Protein AF-A0A7W0K009-F1 (afdb_monomer_lite)

Radius of gyration: 21.44 Å; chains: 1; bounding box: 32×40×56 Å

Foldseek 3Di:
DLVVLCVQCVDPDPVSNVRSVVVSVVVVCCVDVVVVPVVVVCCVVCPPVVPDDDPVVVVVDDDDPPDDPDDPD

Secondary structure (DSSP, 8-state):
-HHHHHGGGGSS-HHHHHHHHHHHHHHHHIIIIIIIIIHHHHHHHHGGGGG---HHHHHHS------------

Sequence (73 aa):
MTAVFGAFVLSGEVNLKLIGVGLAASVLIDATVVRMVLVPALMQLLRERNWWPPRWLDRAMPQLELEPQAARG

pLDDT: mean 88.81, std 11.31, range [48.25, 98.19]

Structure (mmCIF, N/CA/C/O backbone):
data_AF-A0A7W0K009-F1
#
_entry.id   AF-A0A7W0K009-F1
#
loop_
_atom_site.group_PDB
_atom_site.id
_atom_site.type_symbol
_atom_site.label_atom_id
_atom_site.label_alt_id
_atom_site.label_comp_id
_atom_site.label_asym_id
_atom_site.label_entity_id
_atom_site.label_seq_id
_atom_site.pdbx_PDB_ins_code
_atom_site.Cartn_x
_atom_site.Cartn_y
_atom_site.Cartn_z
_atom_site.occupancy
_atom_site.B_iso_or_equiv
_atom_site.auth_seq_id
_atom_site.auth_comp_id
_atom_site.auth_asym_id
_atom_site.auth_atom_id
_atom_site.pdbx_PDB_model_num
ATOM 1 N N . MET A 1 1 ? 6.046 5.909 -5.258 1.00 86.38 1 MET A N 1
ATOM 2 C CA . MET A 1 1 ? 6.322 4.469 -5.467 1.00 86.38 1 MET A CA 1
ATOM 3 C C . MET A 1 1 ? 5.786 3.969 -6.803 1.00 86.38 1 MET A C 1
ATOM 5 O O . MET A 1 1 ? 6.591 3.509 -7.597 1.00 86.38 1 MET A O 1
ATOM 9 N N . THR A 1 2 ? 4.498 4.147 -7.127 1.00 93.94 2 THR A N 1
ATOM 10 C CA . THR A 1 2 ? 3.915 3.708 -8.417 1.00 93.94 2 THR A CA 1
ATOM 11 C C . THR A 1 2 ? 4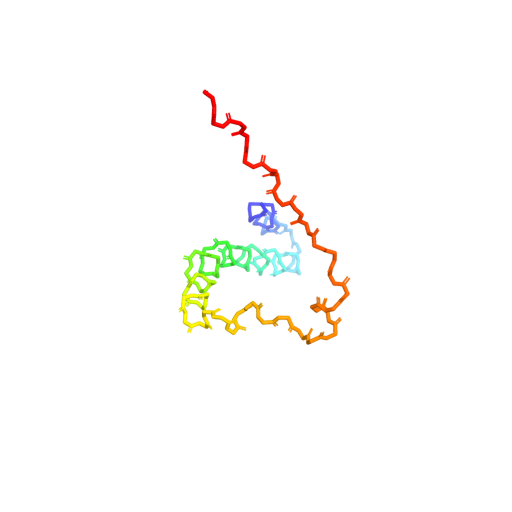.674 4.201 -9.654 1.00 93.94 2 THR A C 1
ATOM 13 O O . THR A 1 2 ? 4.958 3.403 -10.535 1.00 93.94 2 THR A O 1
ATOM 16 N N . ALA A 1 3 ? 5.086 5.475 -9.700 1.00 93.94 3 ALA A N 1
ATOM 17 C CA . ALA A 1 3 ? 5.875 6.014 -10.816 1.00 93.94 3 ALA A CA 1
ATOM 18 C C . ALA A 1 3 ? 7.257 5.342 -10.978 1.00 93.94 3 ALA A C 1
ATOM 20 O O . ALA A 1 3 ? 7.717 5.150 -12.097 1.00 93.94 3 ALA A O 1
ATOM 21 N N . VAL A 1 4 ? 7.893 4.937 -9.871 1.00 94.81 4 VAL A N 1
ATOM 22 C CA . VAL A 1 4 ? 9.208 4.270 -9.881 1.00 94.81 4 VAL A CA 1
ATOM 23 C C . VAL A 1 4 ? 9.085 2.870 -10.480 1.00 94.81 4 VAL A C 1
ATOM 25 O O . VAL A 1 4 ? 9.849 2.518 -11.370 1.00 94.81 4 VAL A O 1
ATOM 28 N N . PHE A 1 5 ? 8.082 2.096 -10.059 1.00 95.25 5 PHE A N 1
ATOM 29 C CA . PHE A 1 5 ? 7.829 0.769 -10.631 1.00 95.25 5 PHE A CA 1
ATOM 30 C C . PHE A 1 5 ? 7.272 0.838 -12.057 1.00 95.25 5 PHE A C 1
ATOM 32 O O . PHE A 1 5 ? 7.612 0.002 -12.889 1.00 95.25 5 PHE A O 1
ATOM 39 N N . GLY A 1 6 ? 6.482 1.867 -12.378 1.00 92.62 6 GLY A N 1
ATOM 40 C CA . GLY A 1 6 ? 5.999 2.115 -13.737 1.00 92.62 6 GLY A CA 1
ATOM 41 C C . GLY A 1 6 ? 7.132 2.375 -14.735 1.00 92.62 6 GLY A C 1
ATOM 42 O O . GLY A 1 6 ? 7.047 1.940 -15.881 1.00 92.62 6 GLY A O 1
ATOM 43 N N . ALA A 1 7 ? 8.235 2.996 -14.302 1.00 93.88 7 ALA A N 1
ATOM 44 C CA . ALA A 1 7 ? 9.402 3.220 -15.155 1.00 93.88 7 ALA A CA 1
ATOM 45 C C . ALA A 1 7 ? 10.049 1.912 -15.654 1.00 93.88 7 ALA A C 1
ATOM 47 O O . ALA A 1 7 ? 10.665 1.900 -16.717 1.00 93.88 7 ALA A O 1
ATOM 48 N N . PHE A 1 8 ? 9.866 0.787 -14.951 1.00 93.06 8 PHE A N 1
ATOM 49 C CA . PHE A 1 8 ? 10.426 -0.514 -15.348 1.00 93.06 8 PHE A CA 1
ATOM 50 C C . PHE A 1 8 ? 9.793 -1.070 -16.629 1.00 93.06 8 PHE A C 1
ATOM 52 O O . PHE A 1 8 ? 10.390 -1.915 -17.296 1.00 93.06 8 PHE A O 1
ATOM 59 N N . VAL A 1 9 ? 8.629 -0.552 -17.034 1.00 92.69 9 VAL A N 1
ATOM 60 C CA . VAL A 1 9 ? 7.992 -0.878 -18.321 1.00 92.69 9 VAL A CA 1
ATOM 61 C C . VAL A 1 9 ? 8.861 -0.455 -19.509 1.00 92.69 9 VAL A C 1
ATOM 63 O O . VAL A 1 9 ? 8.809 -1.084 -20.566 1.00 92.69 9 VAL A O 1
ATOM 66 N N . LEU A 1 10 ? 9.702 0.567 -19.326 1.00 94.19 10 LEU A 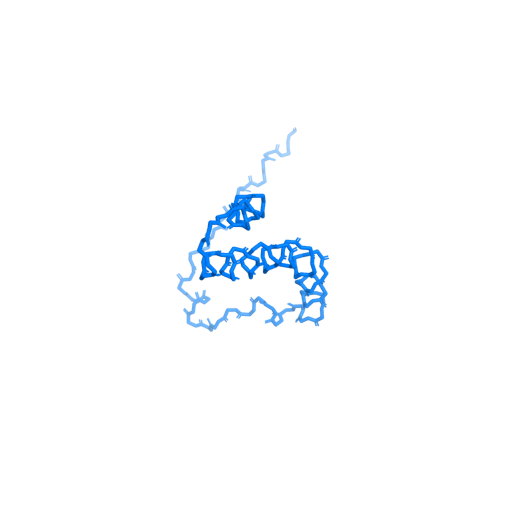N 1
ATOM 67 C CA . LEU A 1 10 ? 10.624 1.068 -20.347 1.00 94.19 10 LEU A CA 1
ATOM 68 C C . LEU A 1 10 ? 11.866 0.179 -20.530 1.00 94.19 10 LEU A C 1
ATOM 70 O O . LEU A 1 10 ? 12.662 0.427 -21.432 1.00 94.19 10 LEU A O 1
ATOM 74 N N . SER A 1 11 ? 12.055 -0.844 -19.692 1.00 91.44 11 SER A N 1
ATOM 75 C CA . SER A 1 11 ? 13.199 -1.755 -19.799 1.00 91.44 11 SER A CA 1
ATOM 76 C C . SER A 1 11 ? 13.138 -2.642 -21.052 1.00 91.44 11 SER A C 1
ATOM 78 O O . SER A 1 11 ? 12.075 -2.862 -21.625 1.00 91.44 11 SER A O 1
ATOM 80 N N . GLY A 1 12 ? 14.276 -3.177 -21.500 1.00 91.75 12 GLY A N 1
ATOM 81 C CA . GLY A 1 12 ? 14.318 -4.164 -22.591 1.00 91.75 12 GLY A CA 1
ATOM 82 C C . GLY A 1 12 ? 13.946 -5.585 -22.149 1.00 91.75 12 GLY A C 1
ATOM 83 O O . GLY A 1 12 ? 13.558 -6.408 -22.973 1.00 91.75 12 GLY A O 1
ATOM 84 N N . GLU A 1 13 ? 14.026 -5.871 -20.849 1.00 95.75 13 GLU A N 1
ATOM 85 C CA . GLU A 1 13 ? 13.817 -7.209 -20.302 1.00 95.75 13 GLU A CA 1
ATOM 86 C C . GLU A 1 13 ? 12.353 -7.483 -19.953 1.00 95.75 13 GLU A C 1
ATOM 88 O O . GLU A 1 13 ? 11.725 -6.773 -19.167 1.00 95.75 13 GLU A O 1
ATOM 93 N N . VAL A 1 14 ? 11.815 -8.579 -20.488 1.00 95.44 14 VAL A N 1
ATOM 94 C CA . VAL A 1 14 ? 10.417 -8.989 -20.279 1.00 95.44 14 VAL A CA 1
ATOM 95 C C . VAL A 1 14 ? 10.106 -9.228 -18.797 1.00 95.44 14 VAL A C 1
ATOM 97 O O . VAL A 1 14 ? 9.062 -8.791 -18.311 1.00 95.44 14 VAL A O 1
ATOM 100 N N . ASN A 1 15 ? 11.031 -9.849 -18.061 1.00 96.31 15 ASN A N 1
ATOM 101 C CA . ASN A 1 15 ? 10.871 -10.122 -16.630 1.00 96.31 15 ASN A CA 1
ATOM 102 C C . ASN A 1 15 ? 10.697 -8.831 -15.820 1.00 96.31 15 ASN A C 1
ATOM 104 O O . ASN A 1 15 ? 9.827 -8.745 -14.951 1.00 96.31 15 ASN A O 1
ATOM 108 N N . LEU A 1 16 ? 11.488 -7.805 -16.140 1.00 95.38 16 LEU A N 1
ATOM 109 C CA . LEU A 1 16 ? 11.462 -6.531 -15.432 1.00 95.38 16 LEU A CA 1
ATOM 110 C C . LEU A 1 16 ? 10.172 -5.749 -15.719 1.00 95.38 16 LEU A C 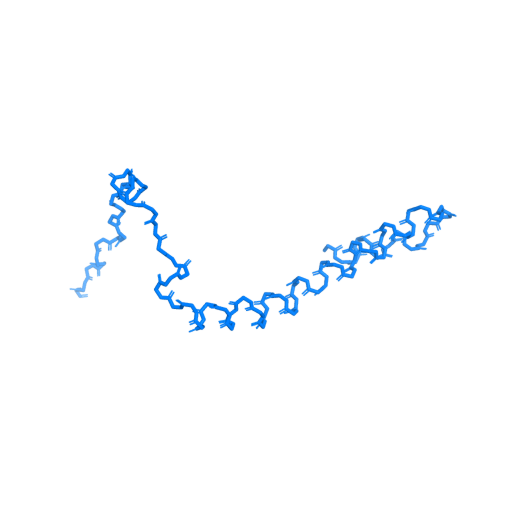1
ATOM 112 O O . LEU A 1 16 ? 9.604 -5.150 -14.804 1.00 95.38 16 LEU A O 1
ATOM 116 N N . LYS A 1 17 ? 9.641 -5.830 -16.947 1.00 95.06 17 LYS A N 1
ATOM 117 C CA . LYS A 1 17 ? 8.317 -5.275 -17.280 1.00 95.06 17 LYS A CA 1
ATOM 118 C C . LYS A 1 17 ? 7.197 -5.941 -16.486 1.00 95.06 17 LYS A C 1
ATOM 120 O O . LYS A 1 17 ? 6.372 -5.240 -15.908 1.00 95.06 17 LYS A O 1
ATOM 125 N N . LEU A 1 18 ? 7.173 -7.274 -16.448 1.00 96.88 18 LEU A N 1
ATOM 126 C CA . LEU A 1 18 ? 6.153 -8.049 -15.730 1.00 96.88 18 LEU A CA 1
ATOM 127 C C . LEU A 1 18 ? 6.104 -7.672 -14.246 1.00 96.88 18 LEU A C 1
ATOM 129 O O . LEU A 1 18 ? 5.039 -7.335 -13.725 1.00 96.88 18 LEU A O 1
ATOM 133 N N . ILE A 1 19 ? 7.264 -7.663 -13.586 1.00 96.50 19 ILE A N 1
ATOM 134 C CA . ILE A 1 19 ? 7.368 -7.298 -12.169 1.00 96.50 19 ILE A CA 1
ATOM 135 C C . ILE A 1 19 ? 7.007 -5.820 -11.965 1.00 96.50 19 ILE A C 1
ATOM 137 O O . ILE A 1 19 ? 6.243 -5.496 -11.058 1.00 96.50 19 ILE A O 1
ATOM 141 N N . GLY A 1 20 ? 7.494 -4.923 -12.827 1.00 95.81 20 GLY A N 1
ATOM 142 C CA . GLY A 1 20 ? 7.214 -3.488 -12.753 1.00 95.81 20 GLY A CA 1
ATOM 143 C C . GLY A 1 20 ? 5.727 -3.148 -12.835 1.00 95.81 20 GLY A C 1
ATOM 144 O O . GLY A 1 20 ? 5.213 -2.418 -11.985 1.00 95.81 20 GLY A O 1
ATOM 145 N N . VAL A 1 21 ? 5.015 -3.722 -13.811 1.00 96.62 21 VAL A N 1
ATOM 146 C CA . VAL A 1 21 ? 3.562 -3.530 -13.964 1.00 96.62 21 VAL A CA 1
ATOM 147 C C . VAL A 1 21 ? 2.814 -4.083 -12.754 1.00 96.62 21 VAL A C 1
ATOM 149 O O . VAL A 1 21 ? 1.954 -3.390 -12.208 1.00 96.62 21 VAL A O 1
ATOM 152 N N . GLY A 1 22 ? 3.162 -5.292 -12.300 1.00 97.12 22 GLY A N 1
ATOM 153 C CA . GLY A 1 22 ? 2.532 -5.912 -11.134 1.00 97.12 22 GLY A CA 1
ATOM 154 C C . GLY A 1 22 ? 2.689 -5.070 -9.867 1.00 97.12 22 GLY A C 1
ATOM 155 O O . GLY A 1 22 ? 1.707 -4.792 -9.179 1.00 97.12 22 GLY A O 1
ATOM 156 N N . LEU A 1 23 ? 3.906 -4.593 -9.591 1.00 97.62 23 LEU A N 1
ATOM 157 C CA . LEU A 1 23 ? 4.193 -3.750 -8.429 1.00 97.62 23 LEU A CA 1
ATOM 158 C C . LEU A 1 23 ? 3.502 -2.386 -8.518 1.00 97.62 23 LEU A C 1
ATOM 160 O O . LEU A 1 23 ? 2.918 -1.928 -7.535 1.00 97.62 23 LEU A O 1
ATOM 164 N N . ALA A 1 24 ? 3.526 -1.738 -9.685 1.00 97.31 24 ALA A N 1
ATOM 165 C CA . ALA A 1 24 ? 2.859 -0.454 -9.880 1.00 97.31 24 ALA A CA 1
ATOM 166 C C . ALA A 1 24 ? 1.342 -0.570 -9.655 1.00 97.31 24 ALA A C 1
ATOM 168 O O . ALA A 1 24 ? 0.770 0.232 -8.910 1.00 97.31 24 ALA A O 1
ATOM 169 N N . ALA A 1 25 ? 0.708 -1.591 -10.240 1.00 97.62 25 ALA A N 1
ATOM 170 C CA . ALA A 1 25 ? -0.717 -1.853 -10.066 1.00 97.62 25 ALA A CA 1
ATOM 171 C C . ALA A 1 25 ? -1.058 -2.186 -8.606 1.00 97.62 25 ALA A C 1
ATOM 173 O O . ALA A 1 25 ? -1.973 -1.589 -8.043 1.00 97.62 25 ALA A O 1
ATOM 174 N N . SER A 1 26 ? -0.287 -3.069 -7.962 1.00 97.44 26 SER A N 1
ATOM 175 C CA . SER A 1 26 ? -0.518 -3.461 -6.568 1.00 97.44 26 SER A CA 1
ATOM 176 C C . SER A 1 26 ? -0.446 -2.270 -5.613 1.00 97.44 26 SER A C 1
ATOM 178 O O . SER A 1 26 ? -1.309 -2.127 -4.750 1.00 97.44 26 SER A O 1
ATOM 180 N N . VAL A 1 27 ? 0.553 -1.395 -5.768 1.00 97.12 27 VAL A N 1
ATOM 181 C CA . VAL A 1 27 ? 0.696 -0.201 -4.919 1.00 97.12 27 VAL A CA 1
ATOM 182 C C . VAL A 1 27 ? -0.433 0.795 -5.171 1.00 97.12 27 VAL A C 1
ATOM 184 O O . VAL A 1 27 ? -0.942 1.391 -4.223 1.00 97.12 27 VAL A O 1
ATOM 187 N N . LEU A 1 28 ? -0.844 0.980 -6.430 1.00 97.50 28 LEU A N 1
ATOM 188 C CA . LEU A 1 28 ? -1.955 1.871 -6.765 1.00 97.50 28 LEU A CA 1
ATOM 189 C C . LEU A 1 28 ? -3.270 1.381 -6.146 1.00 97.50 28 LEU A C 1
ATOM 191 O O . LEU A 1 28 ? -4.009 2.178 -5.567 1.00 97.50 28 LEU A O 1
ATOM 195 N N . ILE A 1 29 ? -3.537 0.077 -6.232 1.00 98.19 29 ILE A N 1
ATOM 196 C CA . ILE A 1 29 ? -4.726 -0.554 -5.650 1.00 98.19 29 ILE A CA 1
ATOM 197 C C . ILE A 1 29 ? -4.688 -0.472 -4.118 1.00 98.19 29 ILE A C 1
ATOM 199 O O . ILE A 1 29 ? -5.699 -0.105 -3.521 1.00 98.19 29 ILE A O 1
ATOM 203 N N . ASP A 1 30 ? -3.545 -0.740 -3.474 1.00 97.69 30 ASP A N 1
ATOM 204 C CA . ASP A 1 30 ? -3.422 -0.616 -2.013 1.00 97.69 30 ASP A CA 1
ATOM 205 C C . ASP A 1 30 ? -3.701 0.819 -1.553 1.00 97.69 30 ASP A C 1
ATOM 207 O O . ASP A 1 30 ? -4.517 1.063 -0.664 1.00 97.69 30 ASP A O 1
ATOM 211 N N . ALA A 1 31 ? -3.083 1.796 -2.218 1.00 96.50 31 ALA A N 1
ATOM 212 C CA . ALA A 1 31 ? -3.222 3.199 -1.854 1.00 96.50 31 ALA A CA 1
ATOM 213 C C . ALA A 1 31 ? -4.650 3.740 -2.040 1.00 96.50 31 ALA A C 1
ATOM 215 O O . ALA A 1 31 ? -5.040 4.659 -1.321 1.00 96.50 31 ALA A O 1
ATOM 216 N N . THR A 1 32 ? -5.417 3.190 -2.985 1.00 97.31 32 THR A N 1
ATOM 217 C CA . THR A 1 32 ? -6.765 3.668 -3.324 1.00 97.31 32 THR A CA 1
ATOM 218 C C . THR A 1 32 ? -7.842 2.742 -2.772 1.00 97.31 32 THR A C 1
ATOM 220 O O . THR A 1 32 ? -8.454 3.041 -1.752 1.00 97.31 32 THR A O 1
ATOM 223 N N . VAL A 1 33 ? -8.056 1.591 -3.403 1.00 98.00 33 VAL A N 1
ATOM 224 C CA . VAL A 1 33 ? -9.123 0.648 -3.056 1.00 98.00 33 VAL A CA 1
ATOM 225 C C . VAL A 1 33 ? -8.959 0.129 -1.632 1.00 98.00 33 VAL A C 1
ATOM 227 O O . VAL A 1 33 ? -9.917 0.151 -0.859 1.00 98.00 33 VAL A O 1
ATOM 230 N N . VAL A 1 34 ? -7.756 -0.312 -1.254 1.00 98.12 34 VAL A N 1
ATOM 231 C CA . VAL A 1 34 ? -7.565 -0.909 0.073 1.00 98.12 34 VAL A CA 1
ATOM 232 C C . VAL A 1 34 ? -7.640 0.164 1.152 1.00 98.12 34 VAL A C 1
ATOM 234 O O . VAL A 1 34 ? -8.477 0.072 2.047 1.00 98.12 34 VAL A O 1
ATOM 237 N N . ARG A 1 35 ? -6.820 1.214 1.067 1.00 97.06 35 ARG A N 1
ATOM 238 C CA . ARG A 1 35 ? -6.715 2.211 2.142 1.00 97.06 35 ARG A CA 1
ATOM 239 C C . ARG A 1 35 ? -7.880 3.188 2.216 1.00 97.06 35 ARG A C 1
ATOM 241 O O . ARG A 1 35 ? -8.272 3.540 3.324 1.00 97.06 35 ARG A O 1
ATOM 248 N N . MET A 1 36 ? -8.424 3.640 1.084 1.00 97.94 36 MET A N 1
ATOM 249 C CA . MET A 1 36 ? -9.500 4.641 1.096 1.00 97.94 36 MET A CA 1
ATOM 250 C C . MET A 1 36 ? -10.886 4.015 1.264 1.00 97.94 36 MET A C 1
ATOM 252 O O . MET A 1 36 ? -11.791 4.703 1.727 1.00 97.94 36 MET A O 1
ATOM 256 N N . VAL A 1 37 ? -11.067 2.736 0.907 1.00 97.75 37 VAL A N 1
ATOM 257 C CA . VAL A 1 37 ? -12.388 2.082 0.929 1.00 97.75 37 VAL A CA 1
ATOM 258 C C . VAL A 1 37 ? -12.405 0.860 1.837 1.00 97.75 37 VAL A C 1
ATOM 260 O O . VAL A 1 37 ? -13.155 0.834 2.811 1.00 97.75 37 VAL A O 1
ATOM 263 N N . LEU A 1 38 ? -11.589 -0.154 1.545 1.00 97.75 38 LEU A N 1
ATOM 264 C CA . LEU A 1 38 ? -11.702 -1.454 2.208 1.00 97.75 38 LEU A CA 1
ATOM 265 C C . LEU A 1 38 ? -11.376 -1.374 3.703 1.00 97.75 38 LEU A C 1
ATOM 267 O O . LEU A 1 38 ? -12.161 -1.833 4.527 1.00 97.75 38 LEU A O 1
ATOM 271 N N . VAL A 1 39 ? -10.249 -0.760 4.059 1.00 97.19 39 VAL A N 1
ATOM 272 C CA . VAL A 1 39 ? -9.819 -0.575 5.450 1.00 97.19 39 VAL A CA 1
ATOM 273 C C . VAL A 1 39 ? -10.871 0.189 6.263 1.00 97.19 39 VAL A C 1
ATOM 275 O O . VAL A 1 39 ? -11.325 -0.365 7.262 1.00 97.19 39 VAL A O 1
ATOM 278 N N . PRO A 1 40 ? -11.327 1.401 5.882 1.00 95.44 40 PRO A N 1
ATOM 279 C CA . PRO A 1 40 ? -12.330 2.116 6.671 1.00 95.44 40 PRO A CA 1
ATOM 280 C C . PRO A 1 40 ? -13.676 1.385 6.734 1.00 95.44 40 PRO A C 1
ATOM 282 O O . PRO A 1 40 ? -14.306 1.385 7.793 1.00 95.44 40 PRO A O 1
ATOM 285 N N . ALA A 1 41 ? -14.101 0.715 5.658 1.00 96.19 41 ALA A N 1
ATOM 286 C CA . ALA A 1 41 ? -15.322 -0.090 5.671 1.00 96.19 41 ALA A CA 1
ATOM 287 C C . ALA A 1 41 ? -15.223 -1.260 6.665 1.00 96.19 41 ALA A C 1
ATOM 289 O O . ALA A 1 41 ? -16.137 -1.478 7.460 1.00 96.19 41 ALA A O 1
ATOM 290 N N . LEU A 1 42 ? -14.096 -1.977 6.671 1.00 96.31 42 LEU A N 1
ATOM 291 C CA . LEU A 1 42 ? -13.852 -3.072 7.612 1.00 96.31 42 LEU A CA 1
ATOM 292 C C . LEU A 1 42 ? -13.758 -2.572 9.056 1.00 96.31 42 LEU A C 1
ATOM 294 O O . LEU A 1 42 ? -14.347 -3.185 9.942 1.00 96.31 42 LEU A O 1
ATOM 298 N N . MET A 1 43 ? -13.095 -1.439 9.291 1.00 95.25 43 MET A N 1
ATOM 299 C CA . MET A 1 43 ? -13.009 -0.814 10.618 1.00 95.25 43 MET A CA 1
ATOM 300 C C . MET A 1 43 ? -14.403 -0.460 11.156 1.00 95.25 43 MET A C 1
ATOM 302 O O . MET A 1 43 ? -14.700 -0.714 12.324 1.00 95.25 43 MET A O 1
ATOM 306 N N . GLN A 1 44 ? -15.284 0.073 10.301 1.00 93.75 44 GLN A N 1
ATOM 307 C CA . GLN A 1 44 ? -16.669 0.381 10.670 1.00 93.75 44 GLN A CA 1
ATOM 308 C C . GLN A 1 44 ? -17.522 -0.873 10.895 1.00 93.75 44 GLN A C 1
ATOM 310 O O . GLN A 1 44 ? -18.369 -0.872 11.789 1.00 93.75 44 GLN A O 1
ATOM 315 N N . LEU A 1 45 ? -17.306 -1.934 10.111 1.00 95.19 45 LEU A N 1
ATOM 316 C CA . LEU A 1 45 ? -18.057 -3.185 10.224 1.00 95.19 45 LEU A CA 1
ATOM 317 C C . LEU A 1 45 ? -17.656 -3.989 11.469 1.00 95.19 45 LEU A C 1
ATOM 319 O O . LEU A 1 45 ? -18.516 -4.505 12.179 1.00 95.19 45 LEU A O 1
ATOM 323 N N . LEU A 1 46 ? -16.353 -4.098 11.736 1.00 93.12 46 LEU A N 1
ATOM 324 C CA . LEU A 1 46 ? -15.801 -4.943 12.797 1.00 93.12 46 LEU A CA 1
ATOM 325 C C . LEU A 1 46 ? -15.791 -4.260 14.175 1.00 93.12 46 LEU A C 1
ATOM 327 O O . LEU A 1 46 ? -15.775 -4.963 15.188 1.00 93.12 46 LEU A O 1
ATOM 331 N N . ARG A 1 47 ? -15.829 -2.919 14.232 1.00 88.25 47 ARG A N 1
ATOM 332 C CA . ARG A 1 47 ? -15.848 -2.107 15.468 1.00 88.25 47 ARG A CA 1
ATOM 333 C C . ARG A 1 47 ? -14.866 -2.622 16.532 1.00 88.25 47 ARG A C 1
ATOM 335 O O . ARG A 1 47 ? -13.666 -2.678 16.287 1.00 88.25 47 ARG A O 1
ATOM 342 N N . GLU A 1 48 ? -15.367 -3.020 17.703 1.00 82.00 48 GLU A N 1
ATOM 343 C CA . GLU A 1 48 ? -14.577 -3.463 18.859 1.00 82.00 48 GLU A CA 1
ATOM 344 C C . GLU A 1 48 ? -13.746 -4.717 18.569 1.00 82.00 48 GLU A C 1
ATOM 346 O O . GLU A 1 48 ? -12.662 -4.884 19.123 1.00 82.00 48 GLU A O 1
ATOM 351 N N . ARG A 1 49 ? -14.191 -5.577 17.643 1.00 86.62 49 ARG A N 1
ATOM 352 C CA . ARG A 1 49 ? -13.421 -6.768 17.256 1.00 86.62 49 ARG A CA 1
ATOM 353 C C . ARG A 1 49 ? -12.179 -6.430 16.446 1.00 86.62 49 ARG A C 1
ATOM 355 O O . ARG A 1 49 ? -11.251 -7.230 16.428 1.00 86.62 49 ARG A O 1
ATOM 362 N N . ASN A 1 50 ? -12.150 -5.272 15.788 1.00 88.25 50 ASN A N 1
ATOM 363 C CA . ASN A 1 50 ? -10.999 -4.872 14.990 1.00 88.25 50 ASN A CA 1
ATOM 364 C C . ASN A 1 50 ? -9.752 -4.618 15.855 1.00 88.25 50 ASN A C 1
ATOM 366 O O . ASN A 1 50 ? -8.630 -4.774 15.385 1.00 88.25 50 ASN A O 1
ATOM 370 N N . TRP A 1 51 ? -9.959 -4.243 17.118 1.00 87.00 51 TRP A N 1
ATOM 371 C CA . TRP A 1 51 ? -8.901 -3.834 18.037 1.00 87.00 51 TRP A CA 1
ATOM 372 C C . TRP A 1 51 ? -8.871 -4.670 19.315 1.00 87.00 51 TRP A C 1
ATOM 374 O O . TRP A 1 51 ? -8.363 -4.193 20.319 1.00 87.00 51 TRP A O 1
ATOM 384 N N . TRP A 1 52 ? -9.404 -5.896 19.319 1.00 86.56 52 TRP A N 1
ATOM 385 C CA . TRP A 1 52 ? -9.376 -6.741 20.516 1.00 86.56 52 TRP A CA 1
ATOM 386 C C . TRP A 1 52 ? -7.957 -7.311 20.732 1.00 86.56 5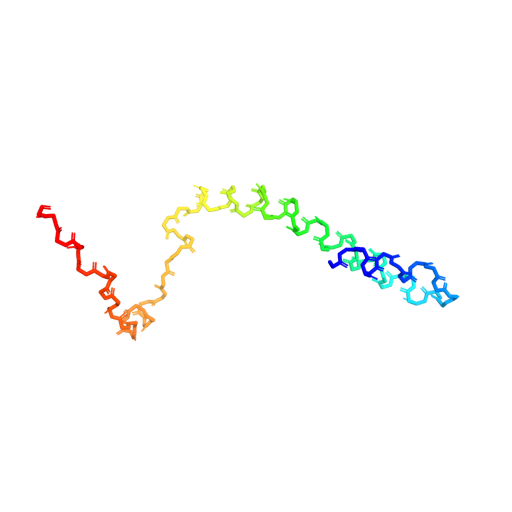2 TRP A C 1
ATOM 388 O O . TRP A 1 52 ? -7.541 -8.197 19.977 1.00 86.56 52 TRP A O 1
ATOM 398 N N . PRO A 1 53 ? -7.208 -6.876 21.772 1.00 86.12 53 PRO A N 1
ATOM 399 C CA . PRO A 1 53 ? -5.947 -7.509 22.125 1.00 86.12 53 PRO A CA 1
ATOM 400 C C . PRO A 1 53 ? -6.187 -8.865 22.814 1.00 86.12 53 PRO A C 1
ATOM 402 O O . PRO A 1 53 ? -7.058 -8.999 23.679 1.00 86.12 53 PRO A O 1
ATOM 405 N N . PRO A 1 54 ? -5.395 -9.904 22.525 1.00 83.56 54 PRO A N 1
ATOM 406 C CA . PRO A 1 54 ? -5.463 -11.117 23.324 1.00 83.56 54 PRO A CA 1
ATOM 407 C C . PRO A 1 54 ? -5.084 -10.804 24.785 1.00 83.56 54 PRO A C 1
ATOM 409 O O . PRO A 1 54 ? -4.173 -10.023 25.045 1.00 83.56 54 PRO A O 1
ATOM 412 N N . ARG A 1 55 ? -5.774 -11.429 25.754 1.00 82.56 55 ARG A N 1
ATOM 413 C CA . ARG A 1 55 ? -5.701 -11.093 27.199 1.00 82.56 55 ARG A CA 1
ATOM 414 C C . ARG A 1 55 ? -4.284 -11.032 27.790 1.00 82.56 55 ARG A C 1
ATOM 416 O O . ARG A 1 55 ? -4.061 -10.340 28.776 1.00 82.56 55 ARG A O 1
ATOM 423 N N . TRP A 1 56 ? -3.333 -11.772 27.223 1.00 87.44 56 TRP A N 1
ATOM 424 C CA . TRP A 1 56 ? -1.933 -11.749 27.654 1.00 87.44 56 TRP A CA 1
ATOM 425 C C . TRP A 1 56 ? -1.200 -10.475 27.212 1.00 87.44 56 TRP A C 1
ATOM 427 O O . TRP A 1 56 ? -0.359 -9.980 27.955 1.00 87.44 56 TRP A O 1
ATOM 437 N N . LEU A 1 57 ? -1.539 -9.931 26.040 1.00 85.88 57 LEU A N 1
ATOM 438 C CA . LEU A 1 57 ? -0.962 -8.697 25.513 1.00 85.88 57 LEU A CA 1
ATOM 439 C C . LEU A 1 57 ? -1.525 -7.481 26.250 1.00 85.88 57 LEU A C 1
ATOM 441 O O . LEU A 1 57 ? -0.778 -6.573 26.586 1.00 85.88 57 LEU A O 1
ATOM 445 N N . ASP A 1 58 ? -2.815 -7.531 26.584 1.00 84.69 58 ASP A N 1
ATOM 446 C CA . ASP A 1 58 ? -3.493 -6.508 27.387 1.00 84.69 58 ASP A CA 1
ATOM 447 C C . ASP A 1 58 ? -2.861 -6.367 28.787 1.00 84.69 58 ASP A C 1
ATOM 449 O O . ASP A 1 58 ? -2.660 -5.269 29.292 1.00 84.69 58 ASP A O 1
ATOM 453 N N . ARG A 1 59 ? -2.430 -7.485 29.394 1.00 81.94 59 ARG A N 1
ATOM 454 C CA . ARG A 1 59 ? -1.741 -7.484 30.698 1.00 81.94 59 ARG A CA 1
ATOM 455 C C . ARG A 1 59 ? -0.279 -7.025 30.629 1.00 81.94 59 ARG A C 1
ATOM 457 O O . ARG A 1 59 ? 0.265 -6.596 31.643 1.00 81.94 59 ARG A O 1
ATOM 464 N N . ALA A 1 60 ? 0.364 -7.172 29.473 1.00 86.56 60 ALA A N 1
ATOM 465 C CA . ALA A 1 60 ? 1.760 -6.795 29.263 1.00 86.56 60 ALA A CA 1
ATOM 466 C C . ALA A 1 60 ? 1.918 -5.353 28.751 1.00 86.56 60 ALA A C 1
ATOM 468 O O . ALA A 1 60 ? 3.033 -4.829 28.764 1.00 86.56 60 ALA A O 1
ATOM 469 N N . MET A 1 61 ? 0.837 -4.720 28.282 1.00 81.56 61 MET A N 1
ATOM 470 C CA . MET A 1 61 ? 0.892 -3.367 27.742 1.00 81.56 61 MET A CA 1
ATOM 471 C C . MET A 1 61 ? 1.098 -2.338 28.867 1.00 81.56 61 MET A C 1
ATOM 473 O O . MET A 1 61 ? 0.300 -2.291 29.806 1.00 81.56 61 MET A O 1
ATOM 477 N N . PRO A 1 62 ? 2.146 -1.496 28.796 1.00 80.12 62 PRO A N 1
ATOM 478 C CA . PRO A 1 62 ? 2.304 -0.385 29.722 1.00 80.12 62 PRO A CA 1
ATOM 479 C C . PRO A 1 62 ? 1.168 0.621 29.510 1.00 80.12 62 PRO A C 1
ATOM 481 O O . PRO A 1 62 ? 0.832 0.961 28.374 1.00 80.12 62 PRO A O 1
ATOM 484 N N . GLN A 1 63 ? 0.579 1.103 30.605 1.00 77.81 63 GLN A N 1
ATOM 485 C CA . GLN A 1 63 ? -0.427 2.158 30.549 1.00 77.81 63 GLN A CA 1
ATOM 486 C C . GLN A 1 63 ? 0.262 3.460 30.126 1.00 77.81 63 GLN A C 1
ATOM 488 O O . GLN A 1 63 ? 0.941 4.098 30.926 1.00 77.81 63 GLN A O 1
ATOM 493 N N . LEU A 1 64 ? 0.133 3.825 28.848 1.00 74.81 64 LEU A N 1
ATOM 494 C CA . LEU A 1 64 ? 0.513 5.154 28.382 1.00 74.81 64 LEU A CA 1
ATOM 495 C C . LEU A 1 64 ? -0.502 6.153 28.947 1.00 74.81 64 LEU A C 1
ATOM 497 O O . LEU A 1 64 ? -1.637 6.219 28.474 1.00 74.81 64 LEU A O 1
ATOM 501 N N . GLU A 1 65 ? -0.092 6.946 29.936 1.00 75.44 65 GLU A N 1
ATOM 502 C CA . GLU A 1 65 ? -0.762 8.212 30.221 1.00 75.44 65 GLU A CA 1
ATOM 503 C C . GLU A 1 65 ? -0.567 9.119 29.000 1.00 75.44 65 GLU A C 1
ATOM 505 O O . GLU A 1 65 ? 0.505 9.676 28.767 1.00 75.44 65 GLU A O 1
ATOM 510 N N . LEU A 1 66 ? -1.594 9.204 28.156 1.00 71.19 66 LEU A N 1
ATOM 511 C CA . LEU A 1 66 ? -1.656 10.173 27.070 1.00 71.19 66 LEU A CA 1
ATOM 512 C C . LEU A 1 66 ? -1.834 11.550 27.713 1.00 71.19 66 LEU A C 1
ATOM 514 O O . LEU A 1 66 ? -2.957 11.870 28.077 1.00 71.19 66 LEU A O 1
ATOM 518 N N . GLU A 1 67 ? -0.723 12.273 27.896 1.00 73.88 67 GLU A N 1
ATOM 519 C CA . GLU A 1 67 ? -0.567 13.660 28.373 1.00 73.88 67 GLU A CA 1
ATOM 520 C C . GLU A 1 67 ? -1.653 14.149 29.366 1.00 73.88 67 GLU A C 1
ATOM 522 O O . GLU A 1 67 ? -2.805 14.358 28.968 1.00 73.88 67 GLU A O 1
ATOM 527 N N . PRO A 1 68 ? -1.327 14.421 30.646 1.00 64.75 68 PRO A N 1
ATOM 528 C CA . PRO A 1 68 ? -2.303 14.997 31.567 1.00 64.75 68 PRO A CA 1
ATOM 529 C C . PRO A 1 68 ? -2.833 16.294 30.955 1.00 64.75 68 PRO A C 1
ATOM 531 O O . PRO A 1 68 ? -2.034 17.165 30.621 1.00 64.75 68 PRO A O 1
ATOM 534 N N . GLN A 1 69 ? -4.161 16.374 30.756 1.00 63.19 69 GLN A N 1
ATOM 535 C CA . GLN A 1 69 ? -4.876 17.510 30.159 1.00 63.19 69 GLN A CA 1
ATOM 536 C C . GLN A 1 69 ? -4.126 18.806 30.438 1.00 63.19 69 GLN A C 1
ATOM 538 O O . GLN A 1 69 ? -4.151 19.291 31.572 1.00 63.19 69 GLN A O 1
ATOM 543 N N . ALA A 1 70 ? -3.439 19.316 29.407 1.00 62.94 70 ALA A N 1
ATOM 544 C CA . ALA A 1 70 ? -2.742 20.584 29.461 1.00 62.94 70 ALA A CA 1
ATOM 545 C C . ALA A 1 70 ? -3.664 21.576 30.162 1.00 62.94 70 ALA A C 1
ATOM 547 O O . ALA A 1 70 ? -4.809 21.763 29.741 1.00 62.94 70 ALA A O 1
ATOM 548 N N . ALA A 1 71 ? -3.171 22.077 31.293 1.00 60.12 71 ALA A N 1
ATOM 549 C CA . ALA A 1 71 ? -3.862 22.9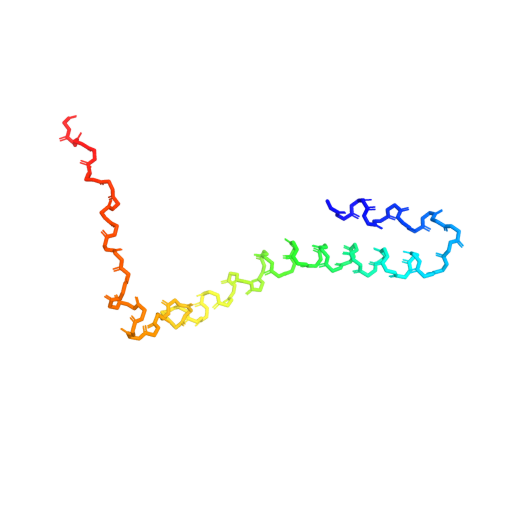33 32.230 1.00 60.12 71 ALA A CA 1
ATOM 550 C C . ALA A 1 71 ? -4.872 23.841 31.515 1.00 60.12 71 ALA A C 1
ATOM 552 O O . ALA A 1 71 ? -4.503 24.804 30.846 1.00 60.12 71 ALA A O 1
ATOM 553 N N . ARG A 1 72 ? -6.162 23.511 31.659 1.00 53.78 72 ARG A N 1
ATOM 554 C CA . ARG A 1 72 ? -7.247 24.479 31.512 1.00 53.78 72 ARG A CA 1
ATOM 555 C C . ARG A 1 72 ? -7.033 25.523 32.608 1.00 53.78 72 ARG A C 1
ATOM 557 O O . ARG A 1 72 ? -7.435 25.300 33.749 1.00 53.78 72 ARG A O 1
ATOM 564 N N . GLY A 1 73 ? -6.35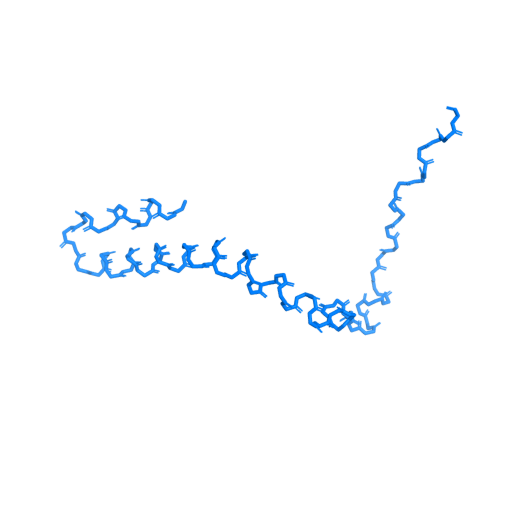2 26.603 32.251 1.00 48.25 73 GLY A N 1
ATOM 565 C CA . GLY A 1 73 ? -6.292 27.871 32.967 1.00 48.25 73 GLY A CA 1
ATOM 566 C C . GLY A 1 73 ? -6.679 28.972 32.002 1.00 48.25 73 GLY A C 1
ATOM 567 O O . GLY A 1 73 ? -6.083 28.991 30.903 1.00 48.25 73 GLY A O 1
#